Protein AF-A0A7F8QDM9-F1 (afdb_monomer)

Solvent-accessible surface area (backbone atoms only — not comparable to full-atom values): 4836 Å² total; per-residue (Å²): 140,82,76,76,94,58,64,63,67,55,52,54,49,47,53,53,51,57,58,59,51,75,77,53,91,70,88,84,89,72,70,61,88,91,49,19,39,69,26,29,48,50,54,49,50,54,52,41,54,49,36,33,74,76,70,73,43,78,58,68,68,64,50,50,58,53,53,36,76,81,42,71,62,45,48,64,70,135

Nearest PDB structures (foldseek):
  6j6u-assembly1_A  TM=9.918E-01  e=5.704E-09  Rattus norvegicus
  5awx-assembly1_A  TM=9.866E-01  e=6.083E-09  Homo sapiens
  6j6u-assembly1_B  TM=9.864E-01  e=2.503E-08  Rattus norvegicus
  3qcc-assembly1_A  TM=9.686E-01  e=2.377E-07  Homo sapiens
  3qce-assembly1_A  TM=9.587E-01  e=2.228E-07  Homo sapiens

Radius of gyration: 12.71 Å; Cα contacts (8 Å, |Δi|>4): 52; chains: 1; bounding box: 34×29×28 Å

Structure (mmCIF, N/CA/C/O backbone):
data_AF-A0A7F8QDM9-F1
#
_entry.id   AF-A0A7F8QDM9-F1
#
loop_
_atom_site.group_PDB
_atom_site.id
_atom_site.type_symbol
_atom_site.label_atom_id
_atom_site.label_alt_id
_atom_site.label_comp_id
_atom_site.label_asym_id
_atom_site.label_entity_id
_atom_site.label_seq_id
_atom_site.pdbx_PDB_ins_code
_atom_site.Cartn_x
_atom_site.Cartn_y
_atom_site.Cartn_z
_atom_site.occupancy
_atom_site.B_iso_or_equiv
_atom_site.auth_seq_id
_atom_site.auth_comp_id
_atom_site.auth_asym_id
_atom_site.auth_atom_id
_atom_site.pdbx_PDB_model_num
ATOM 1 N N . MET A 1 1 ? 16.282 1.285 -9.881 1.00 60.00 1 MET A N 1
ATOM 2 C CA . MET A 1 1 ? 1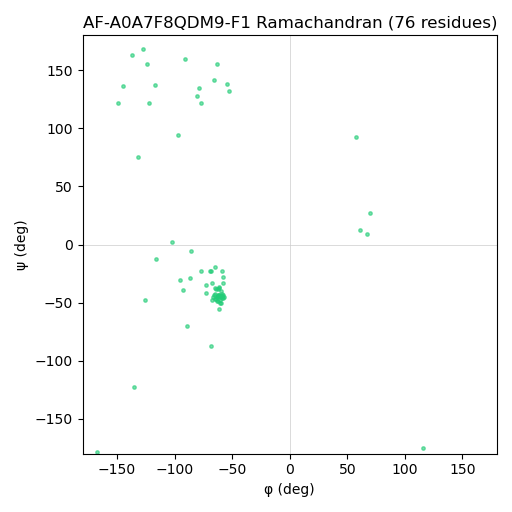4.938 1.141 -9.273 1.00 60.00 1 MET A CA 1
ATOM 3 C C . MET A 1 1 ? 14.990 1.781 -7.899 1.00 60.00 1 MET A C 1
ATOM 5 O O . MET A 1 1 ? 16.017 1.646 -7.256 1.00 60.00 1 MET A O 1
ATOM 9 N N . GLY A 1 2 ? 13.939 2.480 -7.480 1.00 85.81 2 GLY A N 1
ATOM 10 C CA . GLY A 1 2 ? 13.897 3.186 -6.199 1.00 85.81 2 GLY A CA 1
ATOM 11 C C . GLY A 1 2 ? 12.477 3.633 -5.864 1.00 85.81 2 GLY A C 1
ATOM 12 O O . GLY A 1 2 ? 11.539 3.355 -6.620 1.00 85.81 2 GLY A O 1
ATOM 13 N N . THR A 1 3 ? 12.322 4.308 -4.734 1.00 93.62 3 THR A N 1
ATOM 14 C CA . THR A 1 3 ? 11.077 4.959 -4.319 1.00 93.62 3 THR A CA 1
ATOM 15 C C . THR A 1 3 ? 11.041 6.407 -4.818 1.00 93.62 3 THR A C 1
ATOM 17 O O . THR A 1 3 ? 12.089 6.968 -5.137 1.00 93.62 3 THR A O 1
ATOM 20 N N . PRO A 1 4 ? 9.858 7.039 -4.912 1.00 94.75 4 PRO A N 1
ATOM 21 C CA . PRO A 1 4 ? 9.784 8.483 -5.113 1.00 94.75 4 PRO A CA 1
ATOM 22 C C . PRO A 1 4 ? 10.575 9.222 -4.026 1.00 94.75 4 PRO A C 1
ATOM 24 O O . PRO A 1 4 ? 10.479 8.857 -2.856 1.00 94.75 4 PRO A O 1
ATOM 27 N N . GLU A 1 5 ? 11.314 10.264 -4.409 1.00 95.69 5 GLU A N 1
ATOM 28 C CA . GLU A 1 5 ? 12.070 11.114 -3.474 1.00 95.69 5 GLU A CA 1
ATOM 29 C C . GLU A 1 5 ? 11.142 11.821 -2.476 1.00 95.69 5 GLU A C 1
ATOM 31 O O . GLU A 1 5 ? 11.446 11.928 -1.291 1.00 95.69 5 GLU A O 1
ATOM 36 N N . TYR A 1 6 ? 9.961 12.234 -2.947 1.00 96.56 6 TYR A N 1
ATOM 37 C CA . TYR 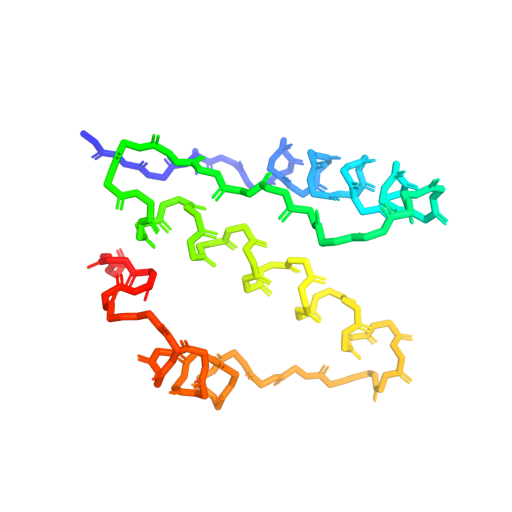A 1 6 ? 8.950 12.890 -2.129 1.00 96.56 6 TYR A CA 1
ATOM 38 C C . TYR A 1 6 ? 7.663 12.060 -2.062 1.00 96.56 6 TYR A C 1
ATOM 40 O O . TYR A 1 6 ? 7.174 11.587 -3.094 1.00 96.56 6 TYR A O 1
ATOM 48 N N . PRO A 1 7 ? 7.035 11.935 -0.878 1.00 95.00 7 PRO A N 1
ATOM 49 C CA . PRO A 1 7 ? 5.801 11.170 -0.722 1.00 95.00 7 PRO A CA 1
ATOM 50 C C . PRO A 1 7 ? 4.564 11.921 -1.236 1.00 95.00 7 PRO A C 1
ATOM 52 O O . PRO A 1 7 ? 3.558 11.296 -1.563 1.00 95.00 7 PRO A O 1
ATOM 55 N N . LEU A 1 8 ? 4.608 13.255 -1.324 1.00 96.81 8 LEU A N 1
ATOM 56 C CA . LEU A 1 8 ? 3.438 14.085 -1.636 1.00 96.81 8 LEU A CA 1
ATOM 57 C C . LEU A 1 8 ? 2.786 13.775 -2.998 1.00 96.81 8 LEU A C 1
ATOM 59 O O . LEU A 1 8 ? 1.556 13.646 -3.033 1.00 96.81 8 LEU A O 1
ATOM 63 N N . PRO A 1 9 ? 3.536 13.597 -4.105 1.00 96.62 9 PRO A N 1
ATOM 64 C CA . PRO A 1 9 ? 2.939 13.180 -5.373 1.00 96.62 9 PRO A CA 1
ATOM 65 C C . PRO A 1 9 ? 2.233 11.823 -5.272 1.00 96.62 9 PRO A C 1
ATOM 67 O O . PRO A 1 9 ? 1.126 11.663 -5.788 1.00 96.62 9 PRO A O 1
ATOM 70 N N . LEU A 1 10 ? 2.823 10.868 -4.544 1.00 96.56 10 LEU A N 1
ATOM 71 C CA . LEU A 1 10 ? 2.232 9.547 -4.331 1.00 96.56 10 LEU A CA 1
ATOM 72 C C . LEU A 1 10 ? 0.957 9.629 -3.481 1.00 96.56 10 LEU A C 1
ATOM 74 O O . LEU A 1 10 ? -0.059 9.049 -3.852 1.00 96.56 10 LEU A O 1
ATOM 78 N N . LEU A 1 11 ? 0.965 10.394 -2.387 1.00 97.44 11 LEU A N 1
ATOM 79 C CA . LEU A 1 11 ? -0.225 10.608 -1.555 1.00 97.44 11 LEU A CA 1
ATOM 80 C C . LEU A 1 11 ? -1.346 11.306 -2.334 1.00 97.44 11 LEU A C 1
ATOM 82 O O . LEU A 1 11 ? -2.516 10.952 -2.192 1.00 97.44 11 LEU A O 1
ATOM 86 N N . THR A 1 12 ? -0.996 12.265 -3.192 1.00 97.94 12 THR A N 1
ATOM 87 C CA . THR A 1 12 ? -1.954 12.930 -4.086 1.00 97.94 12 THR A CA 1
ATOM 88 C C . THR A 1 12 ? -2.579 11.931 -5.056 1.00 97.94 12 THR A C 1
ATOM 90 O O . THR A 1 12 ? -3.797 11.931 -5.238 1.00 97.94 12 THR A O 1
ATOM 93 N N . PHE A 1 13 ? -1.767 11.049 -5.645 1.00 97.62 13 PHE A N 1
ATOM 94 C CA . PHE A 1 13 ? -2.245 9.974 -6.509 1.00 97.62 13 PHE A CA 1
ATOM 95 C C . PHE A 1 13 ? -3.187 9.013 -5.769 1.00 97.62 13 PHE A C 1
ATOM 97 O O . PHE A 1 13 ? -4.300 8.786 -6.243 1.00 97.62 13 PHE A O 1
ATOM 104 N N . VAL A 1 14 ? -2.799 8.512 -4.589 1.00 97.62 14 VAL A N 1
ATOM 105 C CA . VAL A 1 14 ? -3.630 7.587 -3.795 1.00 97.62 14 VAL A CA 1
ATOM 106 C C . VAL A 1 14 ? -4.975 8.223 -3.446 1.00 97.62 14 VAL A C 1
ATOM 108 O O . VAL A 1 14 ? -6.012 7.595 -3.639 1.00 97.62 14 VAL A O 1
ATOM 111 N N . ARG A 1 15 ? -4.996 9.494 -3.022 1.00 96.56 15 ARG A N 1
ATOM 112 C CA . ARG A 1 15 ? -6.248 10.212 -2.722 1.00 96.56 15 ARG A CA 1
ATOM 113 C C . ARG A 1 15 ? -7.165 10.321 -3.940 1.00 96.56 15 ARG A C 1
ATOM 115 O O . ARG A 1 15 ? -8.361 10.061 -3.821 1.00 96.56 15 ARG A O 1
ATOM 122 N N . LYS A 1 16 ? -6.617 10.670 -5.110 1.00 96.69 16 LYS A N 1
ATOM 123 C CA . LYS A 1 16 ? -7.393 10.756 -6.358 1.00 96.69 16 LYS A CA 1
ATOM 124 C C . LYS A 1 16 ? -7.956 9.392 -6.767 1.00 96.69 16 LYS A C 1
ATOM 126 O O . LYS A 1 16 ? -9.138 9.300 -7.090 1.00 96.69 16 LYS A O 1
ATOM 131 N N . ALA A 1 17 ? -7.142 8.339 -6.705 1.00 95.75 17 ALA A N 1
ATOM 132 C CA . ALA A 1 17 ? -7.564 6.983 -7.046 1.00 95.75 17 ALA A CA 1
ATOM 133 C C . ALA A 1 17 ? -8.633 6.446 -6.075 1.00 95.75 17 ALA A C 1
ATOM 135 O O . ALA A 1 17 ? -9.641 5.890 -6.508 1.00 95.75 17 ALA A O 1
ATOM 136 N N . SER A 1 18 ? -8.466 6.688 -4.772 1.00 93.81 18 SER A N 1
ATOM 137 C CA . SER A 1 18 ? -9.431 6.300 -3.737 1.00 93.81 18 SER A CA 1
ATOM 138 C C . SER A 1 18 ? -10.775 7.021 -3.900 1.00 93.81 18 SER A C 1
ATOM 140 O O . SER A 1 18 ? -11.833 6.409 -3.759 1.00 93.81 18 SER A O 1
ATOM 142 N N . HIS A 1 19 ? -10.754 8.305 -4.279 1.00 94.62 19 HIS A N 1
ATOM 143 C CA . HIS A 1 19 ? -11.972 9.048 -4.604 1.00 94.62 19 HIS A CA 1
ATOM 144 C C . HIS A 1 19 ? -12.676 8.477 -5.843 1.00 94.62 19 HIS A C 1
ATOM 146 O O . HIS A 1 19 ? -13.880 8.239 -5.803 1.00 94.62 19 HIS A O 1
ATOM 152 N N . ALA A 1 20 ? -11.937 8.201 -6.923 1.00 93.00 20 ALA A N 1
ATOM 153 C CA . ALA A 1 20 ? -12.497 7.613 -8.142 1.00 93.00 20 ALA A CA 1
ATOM 154 C C . ALA A 1 20 ? -13.107 6.218 -7.897 1.00 93.00 20 ALA A C 1
ATOM 156 O O . ALA A 1 20 ? -14.168 5.903 -8.436 1.00 93.00 20 ALA A O 1
ATOM 157 N N . LYS A 1 21 ? -12.489 5.413 -7.019 1.00 91.75 21 LYS A N 1
ATOM 158 C CA . LYS A 1 21 ? -12.976 4.084 -6.612 1.00 91.75 21 LYS A CA 1
ATOM 159 C C . LYS A 1 21 ? -14.386 4.110 -6.013 1.00 91.75 21 LYS A C 1
ATOM 161 O O . LYS A 1 21 ? -15.095 3.121 -6.143 1.00 91.75 21 LYS A O 1
ATOM 166 N N . ARG A 1 22 ? -14.826 5.212 -5.388 1.00 88.12 22 ARG A N 1
ATOM 167 C CA . ARG A 1 22 ? -16.161 5.303 -4.755 1.00 88.12 22 ARG A CA 1
ATOM 168 C C . ARG A 1 22 ? -17.320 5.068 -5.727 1.00 88.12 22 ARG A C 1
ATOM 170 O O . ARG A 1 22 ? -18.403 4.702 -5.289 1.00 88.12 22 ARG A O 1
ATOM 177 N N . HIS A 1 23 ? -17.088 5.270 -7.021 1.00 87.25 23 HIS A N 1
ATOM 178 C CA . HIS A 1 23 ? -18.083 5.070 -8.074 1.00 87.25 23 HIS A CA 1
ATOM 179 C C . HIS A 1 23 ? -17.893 3.754 -8.843 1.00 87.25 23 HIS A C 1
ATOM 181 O O . HIS A 1 23 ? -18.618 3.499 -9.802 1.00 87.25 23 HIS A O 1
ATOM 187 N N . ALA A 1 24 ? -16.914 2.926 -8.466 1.00 86.69 24 ALA A N 1
ATOM 188 C CA . ALA A 1 24 ? -16.635 1.673 -9.152 1.00 86.69 24 ALA A CA 1
ATOM 189 C C . ALA A 1 24 ? -17.635 0.582 -8.743 1.00 86.69 24 ALA A C 1
ATOM 191 O O . ALA A 1 24 ? -17.895 0.366 -7.559 1.00 86.69 24 ALA A O 1
ATOM 192 N N . VAL A 1 25 ? -18.144 -0.154 -9.732 1.00 89.25 25 VAL A N 1
ATOM 193 C CA . VAL A 1 25 ? -18.924 -1.378 -9.517 1.00 89.25 25 VAL A CA 1
ATOM 194 C C . VAL A 1 25 ? -17.968 -2.563 -9.661 1.00 89.25 25 VAL A C 1
ATOM 196 O O . VAL A 1 25 ? -17.684 -3.008 -10.769 1.00 8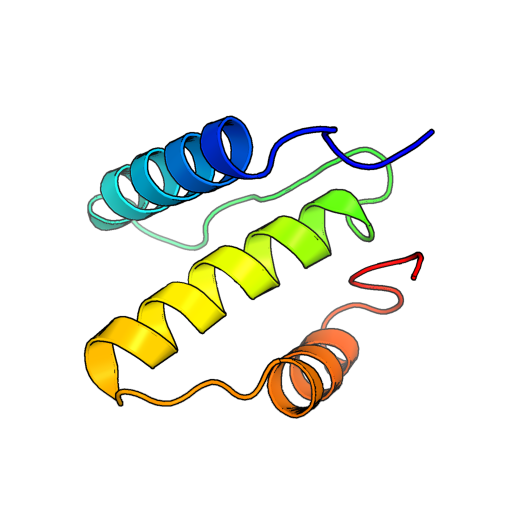9.25 25 VAL A O 1
ATOM 199 N N . GLY A 1 26 ? -17.424 -3.035 -8.536 1.00 92.81 26 GLY A N 1
ATOM 200 C CA . GLY A 1 26 ? -16.531 -4.200 -8.471 1.00 92.81 26 GLY A CA 1
ATOM 201 C C . GLY A 1 26 ? -15.094 -3.899 -8.012 1.00 92.81 26 GLY A C 1
ATOM 202 O O . GLY A 1 26 ? -14.786 -2.776 -7.606 1.00 92.81 26 GLY A O 1
ATOM 203 N N . PRO A 1 27 ? -14.203 -4.912 -8.026 1.00 93.88 27 PRO A N 1
ATOM 204 C CA . PRO A 1 27 ? -12.822 -4.770 -7.567 1.00 93.88 27 PRO A CA 1
ATOM 205 C C . PRO A 1 27 ? -11.992 -3.826 -8.449 1.00 93.88 27 PRO A C 1
ATOM 207 O O . PRO A 1 27 ? -12.073 -3.868 -9.676 1.00 93.88 27 PRO A O 1
ATOM 210 N N . VAL A 1 28 ? -11.125 -3.019 -7.831 1.00 95.31 28 VAL A N 1
ATOM 211 C CA . VAL A 1 28 ? -10.167 -2.169 -8.556 1.00 95.31 28 VAL A CA 1
ATOM 212 C C . VAL A 1 28 ? -8.958 -2.990 -8.992 1.00 95.31 28 VAL A C 1
ATOM 214 O O . VAL A 1 28 ? -8.295 -3.621 -8.169 1.00 95.31 28 VAL A O 1
ATOM 217 N N . VAL A 1 29 ? -8.619 -2.922 -10.280 1.00 96.62 29 VAL A N 1
ATOM 218 C CA . VAL A 1 29 ? -7.389 -3.518 -10.810 1.00 96.62 29 VAL A CA 1
ATOM 219 C C . VAL A 1 29 ? -6.194 -2.628 -10.465 1.00 96.62 29 VAL A C 1
ATOM 221 O O . VAL A 1 29 ? -6.135 -1.467 -10.863 1.00 96.62 29 VAL A O 1
ATOM 224 N N . VAL A 1 30 ? -5.212 -3.190 -9.757 1.00 97.88 30 VAL A N 1
ATOM 225 C CA . VAL A 1 30 ? -3.936 -2.533 -9.440 1.00 97.88 30 VAL A CA 1
ATOM 226 C C . VAL A 1 30 ? -2.804 -3.397 -9.981 1.00 97.88 30 VAL A C 1
ATOM 228 O O . VAL A 1 30 ? -2.656 -4.550 -9.581 1.00 97.88 30 VAL A O 1
ATOM 231 N N . HIS A 1 31 ? -1.962 -2.850 -10.856 1.00 98.25 31 HIS A N 1
ATOM 232 C CA . HIS A 1 31 ? -0.831 -3.588 -11.418 1.00 98.25 31 HIS A CA 1
ATOM 233 C C . HIS A 1 31 ? 0.446 -2.743 -11.472 1.00 98.25 31 HIS A C 1
ATOM 235 O O . HIS A 1 31 ? 0.429 -1.519 -11.353 1.00 98.25 31 HIS A O 1
ATOM 241 N N . CYS A 1 32 ? 1.578 -3.423 -11.630 1.00 95.56 32 CYS A N 1
ATOM 242 C CA . CYS A 1 32 ? 2.847 -2.801 -11.983 1.00 95.56 32 CYS A CA 1
ATOM 243 C C . CYS A 1 32 ? 3.511 -3.644 -13.080 1.00 95.56 32 CYS A C 1
ATOM 245 O O . CYS A 1 32 ? 2.885 -3.854 -14.113 1.00 95.56 32 CYS A O 1
ATOM 247 N N . SER A 1 33 ? 4.734 -4.138 -12.865 1.00 96.69 33 SER A N 1
ATOM 248 C CA . SER A 1 33 ? 5.360 -5.143 -13.735 1.00 96.69 33 SER A CA 1
ATOM 249 C C . SER A 1 33 ? 5.007 -6.561 -13.259 1.00 96.69 33 SER A C 1
ATOM 251 O O . SER A 1 33 ? 4.163 -7.207 -13.860 1.00 96.69 33 SER A O 1
ATOM 253 N N . ALA A 1 34 ? 5.529 -7.004 -12.109 1.00 96.50 34 ALA A N 1
ATOM 254 C CA . ALA A 1 34 ? 5.180 -8.305 -11.510 1.00 96.50 34 ALA A CA 1
ATOM 255 C C . ALA A 1 34 ? 3.909 -8.277 -10.628 1.00 96.50 34 ALA A C 1
ATOM 257 O O . ALA A 1 34 ? 3.459 -9.298 -10.106 1.00 96.50 34 ALA A O 1
ATOM 258 N N . GLY A 1 35 ? 3.334 -7.093 -10.404 1.00 97.62 35 GLY A N 1
ATOM 259 C CA . GLY A 1 35 ? 2.143 -6.928 -9.569 1.00 97.62 35 GLY A CA 1
ATO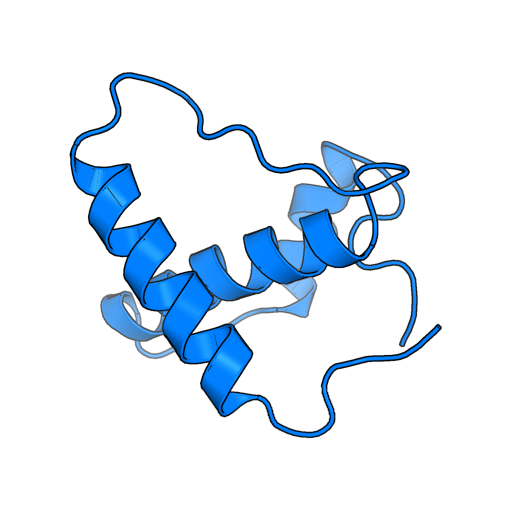M 260 C C . GLY A 1 35 ? 2.381 -7.169 -8.074 1.00 97.62 35 GLY A C 1
ATOM 261 O O . GLY A 1 35 ? 1.456 -7.592 -7.390 1.00 97.62 35 GLY A O 1
ATOM 262 N N . VAL A 1 36 ? 3.604 -6.962 -7.563 1.00 98.06 36 VAL A N 1
ATOM 263 C CA . VAL A 1 36 ? 3.935 -7.234 -6.147 1.00 98.06 36 VAL A CA 1
ATOM 264 C C . VAL A 1 36 ? 4.550 -6.043 -5.402 1.00 98.06 36 VAL A C 1
ATOM 266 O O . VAL A 1 36 ? 4.042 -5.667 -4.351 1.00 98.06 36 VAL A O 1
ATOM 269 N N . GLY A 1 37 ? 5.557 -5.365 -5.967 1.00 97.56 37 GLY A N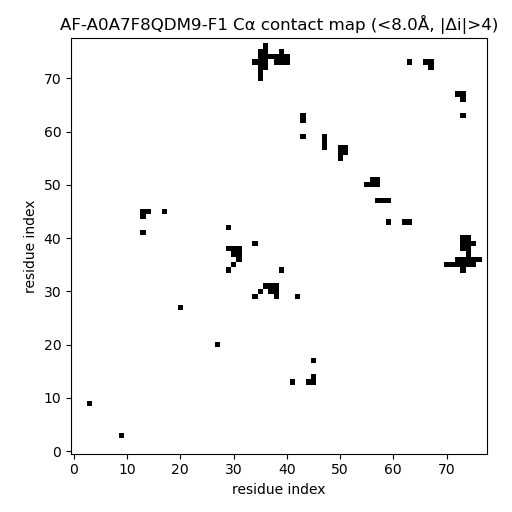 1
ATOM 270 C CA . GLY A 1 37 ? 6.219 -4.215 -5.327 1.00 97.56 37 GLY A CA 1
ATOM 271 C C . GLY A 1 37 ? 5.318 -2.979 -5.213 1.00 97.56 37 GLY A C 1
ATOM 272 O O . GLY A 1 37 ? 4.608 -2.807 -4.228 1.00 97.56 37 GLY A O 1
ATOM 273 N N . ARG A 1 38 ? 5.302 -2.134 -6.257 1.00 97.38 38 ARG A N 1
ATOM 274 C CA . ARG A 1 38 ? 4.484 -0.898 -6.296 1.00 97.38 38 ARG A CA 1
ATOM 275 C C . ARG A 1 38 ? 2.985 -1.154 -6.104 1.00 97.38 38 ARG A C 1
ATOM 277 O O . ARG A 1 38 ? 2.296 -0.337 -5.504 1.00 97.38 38 ARG A O 1
ATOM 284 N N . THR A 1 39 ? 2.499 -2.298 -6.586 1.00 98.31 39 THR A N 1
ATOM 285 C CA . THR A 1 39 ? 1.122 -2.759 -6.369 1.00 98.31 39 THR A CA 1
ATOM 286 C C . THR A 1 39 ? 0.830 -2.930 -4.883 1.00 98.31 39 THR A C 1
ATOM 288 O O . THR A 1 39 ? -0.139 -2.359 -4.394 1.00 98.31 39 THR A O 1
ATOM 291 N N . GLY A 1 40 ? 1.690 -3.646 -4.152 1.00 98.06 40 GLY A N 1
ATOM 292 C CA . GLY A 1 40 ? 1.554 -3.794 -2.705 1.00 98.06 40 GLY A CA 1
ATOM 293 C C . GLY A 1 40 ? 1.646 -2.456 -1.981 1.00 98.06 40 GLY A C 1
ATOM 294 O O . GLY A 1 40 ? 0.805 -2.176 -1.134 1.00 98.06 40 GLY A O 1
ATOM 295 N N . THR A 1 41 ? 2.595 -1.593 -2.365 1.00 97.81 41 THR A N 1
ATOM 296 C CA . THR A 1 41 ? 2.740 -0.251 -1.777 1.00 97.81 41 THR A CA 1
ATOM 297 C C . THR A 1 41 ? 1.459 0.570 -1.921 1.00 97.81 41 THR A C 1
ATOM 299 O O . THR A 1 41 ? 1.006 1.161 -0.947 1.00 97.81 41 THR A O 1
ATOM 302 N N . TYR A 1 42 ? 0.834 0.573 -3.103 1.00 98.00 42 TYR A N 1
ATOM 303 C CA . TYR A 1 42 ? -0.441 1.260 -3.311 1.00 98.00 42 TYR A CA 1
ATOM 304 C C . TYR A 1 42 ? -1.563 0.685 -2.435 1.00 98.00 42 TY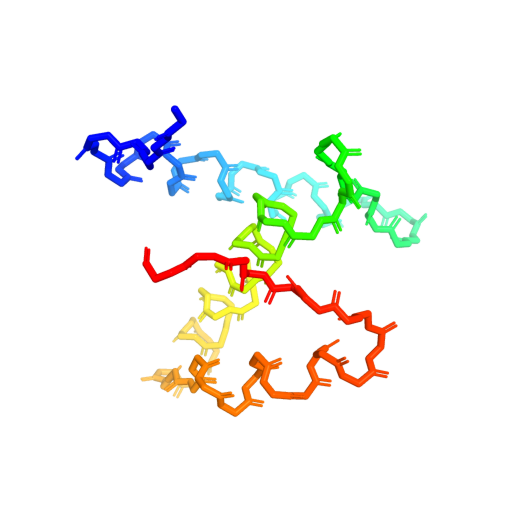R A C 1
ATOM 306 O O . TYR A 1 42 ? -2.254 1.447 -1.764 1.00 98.00 42 TYR A O 1
ATOM 314 N N . ILE A 1 43 ? -1.730 -0.644 -2.415 1.00 98.31 43 ILE A N 1
ATOM 315 C CA . ILE A 1 43 ? -2.803 -1.315 -1.657 1.00 98.31 43 ILE A CA 1
ATOM 316 C C . ILE A 1 43 ? -2.673 -1.029 -0.157 1.00 98.31 43 ILE A C 1
ATOM 318 O O . ILE A 1 43 ? -3.666 -0.716 0.503 1.00 98.31 43 ILE A O 1
ATOM 322 N N . VAL A 1 44 ? -1.450 -1.102 0.376 1.00 98.19 44 VAL A N 1
ATOM 323 C CA . VAL A 1 44 ? -1.162 -0.775 1.777 1.00 98.19 44 VAL A CA 1
ATOM 324 C C . VAL A 1 44 ? -1.470 0.695 2.051 1.00 98.19 44 VAL A C 1
ATOM 326 O O . VAL A 1 44 ? -2.189 0.978 3.001 1.00 98.19 44 VAL A O 1
ATOM 329 N N . LEU A 1 45 ? -1.003 1.630 1.217 1.00 98.12 45 LEU A N 1
ATOM 330 C CA . LEU A 1 45 ? -1.275 3.057 1.422 1.00 98.12 45 LEU A CA 1
ATOM 331 C C . LEU A 1 45 ? -2.773 3.382 1.388 1.00 98.12 45 LEU A C 1
ATOM 333 O O . LEU A 1 45 ? -3.253 4.065 2.288 1.00 98.12 45 LEU A O 1
ATOM 337 N N . ASP A 1 46 ? -3.518 2.890 0.394 1.00 97.62 46 ASP A N 1
ATOM 338 C CA . ASP A 1 46 ? -4.964 3.135 0.294 1.00 97.62 46 ASP A CA 1
ATOM 339 C C . ASP A 1 46 ? -5.709 2.605 1.528 1.00 97.62 46 ASP A C 1
ATOM 341 O O . ASP A 1 46 ? -6.544 3.306 2.097 1.00 97.62 46 ASP A O 1
ATOM 345 N N . SER A 1 47 ? -5.369 1.396 1.982 1.00 97.69 47 SER A N 1
ATOM 346 C CA . SER A 1 47 ? -6.043 0.749 3.116 1.00 97.69 47 SER A CA 1
ATOM 347 C C . SER A 1 47 ? -5.673 1.387 4.457 1.00 97.69 47 SER A C 1
ATOM 349 O O . SER A 1 47 ? -6.539 1.621 5.294 1.00 97.69 47 SER A O 1
ATOM 351 N N . MET A 1 48 ? -4.398 1.721 4.661 1.00 98.19 48 MET A N 1
ATOM 352 C CA . MET A 1 48 ? -3.918 2.320 5.910 1.00 98.19 48 MET A CA 1
ATOM 353 C C . MET A 1 48 ? -4.362 3.772 6.066 1.00 98.19 48 MET A C 1
ATOM 355 O O . MET A 1 48 ? -4.693 4.190 7.171 1.00 98.19 48 MET A O 1
ATOM 359 N N . LEU A 1 49 ? -4.448 4.538 4.975 1.00 97.75 49 LEU A N 1
ATOM 360 C CA . LEU A 1 49 ? -5.031 5.880 5.027 1.00 97.75 49 LEU A CA 1
ATOM 361 C C . LEU A 1 49 ? -6.525 5.835 5.376 1.00 97.75 49 LEU A C 1
ATOM 363 O O . LEU A 1 49 ? -6.987 6.690 6.128 1.00 97.75 49 LEU A O 1
ATOM 367 N N . GLN A 1 50 ? -7.267 4.839 4.879 1.00 96.06 50 GLN A N 1
ATOM 368 C CA . GLN A 1 50 ? -8.663 4.623 5.277 1.00 96.06 50 GLN A CA 1
ATOM 369 C C . GLN A 1 50 ? -8.775 4.230 6.756 1.00 96.06 50 GLN A C 1
ATOM 371 O O . GLN A 1 50 ? -9.603 4.804 7.459 1.00 96.06 50 GLN A O 1
ATOM 376 N N . GLN A 1 51 ? -7.909 3.334 7.245 1.00 97.56 51 GLN A N 1
ATOM 377 C CA . GLN A 1 51 ? -7.877 2.949 8.659 1.00 97.56 51 GLN A CA 1
ATOM 378 C C . GLN A 1 51 ? -7.625 4.162 9.566 1.00 97.56 51 GLN A C 1
ATOM 380 O O . GLN A 1 51 ? -8.370 4.386 10.515 1.00 97.56 51 GLN A O 1
ATOM 385 N N . ILE A 1 52 ? -6.649 5.011 9.226 1.00 98.00 52 ILE A N 1
ATOM 386 C CA . ILE A 1 52 ? -6.360 6.240 9.981 1.00 98.00 52 ILE A CA 1
ATOM 387 C C . ILE A 1 52 ? -7.585 7.160 10.026 1.00 98.00 52 ILE A C 1
ATOM 389 O O . ILE A 1 52 ? -7.893 7.717 11.075 1.00 98.00 52 ILE A O 1
ATOM 393 N N . GLN A 1 53 ? -8.292 7.322 8.905 1.00 96.44 53 GLN A N 1
ATOM 394 C CA . GLN A 1 53 ? -9.479 8.179 8.841 1.00 96.44 53 GLN A CA 1
ATOM 395 C C . GLN A 1 53 ? -10.659 7.648 9.664 1.00 96.44 53 GLN A C 1
ATOM 397 O O . GLN A 1 53 ? -11.439 8.450 10.168 1.00 96.44 53 GLN A O 1
ATOM 402 N N . GLN A 1 54 ? -10.812 6.327 9.766 1.00 96.94 54 GLN A N 1
ATOM 403 C CA . GLN A 1 54 ? -11.959 5.692 10.423 1.00 96.94 54 GLN A CA 1
ATOM 404 C C . GLN A 1 54 ? -11.707 5.398 11.904 1.00 96.94 54 GLN A C 1
ATOM 406 O O . GLN A 1 54 ? -12.602 5.564 12.726 1.00 96.94 54 GLN A O 1
ATOM 411 N N . GLU A 1 55 ? -10.492 4.973 12.241 1.00 97.81 55 GLU A N 1
ATOM 412 C CA . GLU A 1 55 ? -10.142 4.421 13.553 1.00 97.81 55 GLU A CA 1
ATOM 413 C C . GLU A 1 55 ? -9.119 5.283 14.306 1.00 97.81 55 GLU A C 1
ATOM 415 O O . GLU A 1 55 ? -8.873 5.050 15.486 1.00 97.81 55 GLU A O 1
ATOM 420 N N . GLY A 1 56 ? -8.470 6.248 13.642 1.00 98.00 56 GLY A N 1
ATOM 421 C CA . GLY A 1 56 ? -7.378 7.029 14.234 1.00 98.00 56 GLY A CA 1
ATOM 422 C C . GLY A 1 56 ? -6.106 6.217 14.515 1.00 98.00 56 GLY A C 1
ATOM 423 O O . GLY A 1 56 ? -5.188 6.722 15.158 1.00 98.00 56 GLY A O 1
ATOM 424 N N . THR A 1 57 ? -6.029 4.971 14.037 1.00 97.56 57 THR A N 1
ATOM 425 C CA . THR A 1 57 ? -4.889 4.064 14.236 1.00 97.56 57 THR A CA 1
ATOM 426 C C . THR A 1 57 ? -4.393 3.493 12.908 1.00 97.56 57 THR A C 1
ATOM 428 O O . THR A 1 57 ? -5.028 3.650 11.865 1.00 97.56 57 THR A O 1
ATOM 431 N N . VAL A 1 58 ? -3.218 2.857 12.926 1.00 97.88 58 VAL A N 1
ATOM 432 C CA . VAL A 1 58 ? -2.630 2.215 11.746 1.00 97.88 58 VAL A CA 1
ATOM 433 C C . VAL A 1 58 ? -1.868 0.952 12.137 1.00 97.88 58 VAL A C 1
ATOM 435 O O . VAL A 1 58 ? -1.100 0.959 13.097 1.00 97.88 58 VAL A O 1
ATOM 438 N N . ASN A 1 59 ? -2.039 -0.131 11.375 1.00 97.62 59 ASN A N 1
ATOM 439 C CA . ASN A 1 59 ? -1.279 -1.370 11.558 1.00 97.62 59 ASN A CA 1
ATOM 440 C C . ASN A 1 59 ? -0.715 -1.896 10.230 1.00 97.62 59 ASN A C 1
ATOM 442 O O . ASN A 1 59 ? -1.193 -2.885 9.667 1.00 97.62 59 ASN A O 1
ATOM 446 N N . VAL A 1 60 ? 0.348 -1.247 9.745 1.00 98.06 60 VAL A N 1
ATOM 447 C CA . VAL A 1 60 ? 0.992 -1.590 8.465 1.00 98.06 60 VAL A CA 1
ATOM 448 C C . VAL A 1 60 ? 1.477 -3.041 8.444 1.00 98.06 60 VAL A C 1
ATOM 450 O O . VAL A 1 60 ? 1.234 -3.758 7.476 1.00 98.06 60 VAL A O 1
ATOM 453 N N . PHE A 1 61 ? 2.145 -3.492 9.510 1.00 97.44 61 PHE A N 1
ATOM 454 C CA . PHE A 1 61 ? 2.736 -4.831 9.566 1.00 97.44 61 PHE A CA 1
ATOM 455 C C . PHE A 1 61 ? 1.669 -5.929 9.582 1.00 97.44 61 PHE A C 1
ATOM 457 O O . PHE A 1 61 ? 1.749 -6.883 8.806 1.00 97.44 61 PHE A O 1
ATOM 464 N N . GLY A 1 62 ? 0.651 -5.784 10.435 1.00 97.94 62 GLY A N 1
ATOM 465 C CA . GLY A 1 62 ? -0.456 -6.732 10.524 1.00 97.94 62 GLY A CA 1
ATOM 466 C C . GLY A 1 62 ? -1.238 -6.812 9.217 1.00 9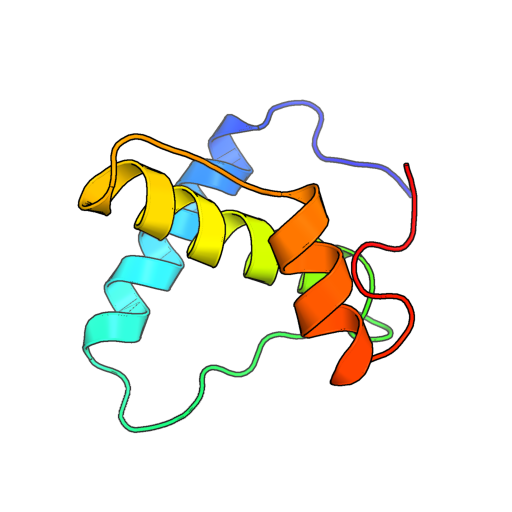7.94 62 GLY A C 1
ATOM 467 O O . GLY A 1 62 ? -1.493 -7.911 8.721 1.00 97.94 62 GLY A O 1
ATOM 468 N N . PHE A 1 63 ? -1.534 -5.660 8.610 1.00 98.38 63 PHE A N 1
ATOM 469 C CA . PHE A 1 63 ? -2.218 -5.606 7.323 1.00 98.38 63 PHE A CA 1
ATOM 470 C C . PHE A 1 63 ? -1.387 -6.237 6.201 1.00 98.38 63 PHE A C 1
ATOM 472 O O . PHE A 1 63 ? -1.895 -7.074 5.456 1.00 98.38 63 PHE A O 1
ATOM 479 N N . LEU A 1 64 ? -0.093 -5.910 6.107 1.00 98.19 64 LEU A N 1
ATOM 480 C CA . LEU A 1 64 ? 0.792 -6.482 5.094 1.00 98.19 64 LEU A CA 1
ATOM 481 C C . LEU A 1 64 ? 0.927 -8.003 5.248 1.00 98.19 64 LEU A C 1
ATOM 483 O O . LEU A 1 64 ? 0.851 -8.736 4.260 1.00 98.19 64 LEU A O 1
ATOM 487 N N . LYS A 1 65 ? 1.088 -8.491 6.485 1.00 97.94 65 LYS A N 1
ATOM 488 C CA . LYS A 1 65 ? 1.108 -9.928 6.792 1.00 97.94 65 LYS A CA 1
ATOM 489 C C . LYS A 1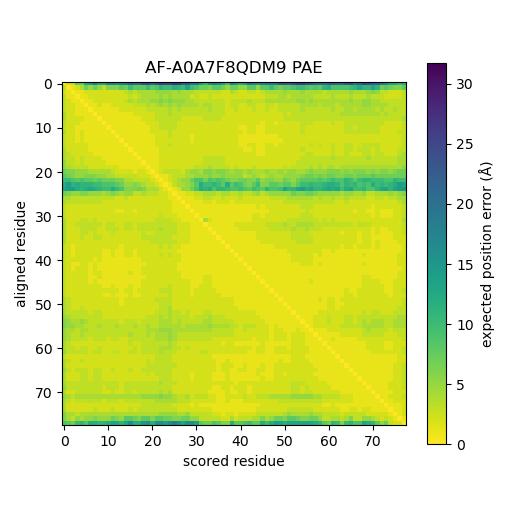 65 ? -0.186 -10.602 6.335 1.00 97.94 65 LYS A C 1
ATOM 491 O O . LYS A 1 65 ? -0.123 -11.668 5.729 1.00 97.94 65 LYS A O 1
ATOM 496 N N . HIS A 1 66 ? -1.335 -9.973 6.586 1.00 98.12 66 HIS A N 1
ATOM 497 C CA . HIS A 1 66 ? -2.629 -10.476 6.139 1.00 98.12 66 HIS A CA 1
ATOM 498 C C . HIS A 1 66 ? -2.715 -10.560 4.607 1.00 98.12 66 HIS A C 1
ATOM 500 O O . HIS A 1 66 ? -2.939 -11.645 4.075 1.00 98.12 66 HIS A O 1
ATOM 506 N N . ILE A 1 67 ? -2.476 -9.471 3.872 1.00 98.12 67 ILE A N 1
ATOM 507 C CA . ILE A 1 67 ? -2.641 -9.468 2.404 1.00 98.12 67 ILE A CA 1
ATOM 508 C C . ILE A 1 67 ? -1.599 -10.331 1.676 1.00 98.12 67 ILE A C 1
ATOM 510 O O . ILE A 1 67 ? -1.866 -10.825 0.581 1.00 98.12 67 ILE A O 1
ATOM 514 N N . ARG A 1 68 ? -0.436 -10.595 2.289 1.00 98.25 68 ARG A N 1
ATOM 515 C CA . ARG A 1 68 ? 0.551 -11.546 1.750 1.00 98.25 68 ARG A CA 1
ATOM 516 C C . ARG A 1 68 ? 0.053 -12.995 1.716 1.00 98.25 68 ARG A C 1
ATOM 518 O O . ARG A 1 68 ? 0.581 -13.776 0.930 1.00 98.25 68 ARG A O 1
ATOM 525 N N . SER A 1 69 ? -0.977 -13.342 2.496 1.00 98.12 69 SER A N 1
ATOM 526 C CA . SER A 1 69 ? -1.676 -14.634 2.366 1.00 98.12 69 SER A CA 1
ATOM 527 C C . SER A 1 69 ? -2.486 -14.754 1.069 1.00 98.12 69 SER A C 1
ATOM 529 O O . SER A 1 69 ? -2.730 -15.863 0.608 1.00 98.12 69 SER A O 1
ATOM 531 N N . GLN A 1 70 ? -2.865 -13.626 0.457 1.00 98.12 70 GLN A N 1
ATOM 532 C CA . GLN A 1 70 ? -3.644 -13.581 -0.784 1.00 98.12 70 GLN A CA 1
ATOM 533 C C . GLN A 1 70 ? -2.743 -13.441 -2.021 1.00 98.12 70 GLN A C 1
ATOM 535 O O . GLN A 1 70 ? -3.073 -13.937 -3.097 1.00 98.12 70 GLN A O 1
ATOM 540 N N . ARG A 1 71 ? -1.588 -12.775 -1.883 1.00 98.06 71 ARG A N 1
ATOM 541 C CA . ARG A 1 71 ? -0.558 -12.678 -2.927 1.00 98.06 71 ARG A CA 1
ATOM 542 C C . ARG A 1 71 ? 0.827 -12.563 -2.301 1.00 98.06 71 ARG A C 1
ATOM 544 O O . ARG A 1 71 ? 1.107 -11.628 -1.552 1.00 98.06 71 ARG A O 1
ATOM 551 N N . ASN A 1 72 ? 1.712 -13.493 -2.634 1.00 96.06 72 ASN A N 1
ATOM 552 C CA . ASN A 1 72 ? 3.080 -13.490 -2.131 1.00 96.06 72 ASN A CA 1
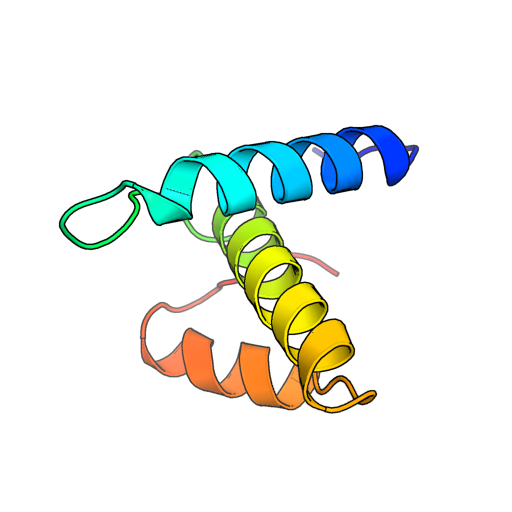ATOM 553 C C . ASN A 1 72 ? 3.866 -12.244 -2.591 1.00 96.06 72 ASN A C 1
ATOM 555 O O . ASN A 1 72 ? 3.557 -11.612 -3.600 1.00 96.06 72 ASN A O 1
ATOM 559 N N . TYR A 1 73 ? 4.896 -11.887 -1.819 1.00 96.81 73 TYR A N 1
ATOM 560 C CA . TYR A 1 73 ? 5.853 -10.812 -2.126 1.00 96.81 73 TYR A CA 1
ATOM 561 C C . TYR A 1 73 ? 5.285 -9.388 -2.264 1.00 96.81 73 TYR A C 1
ATOM 563 O O . TYR A 1 73 ? 6.007 -8.494 -2.709 1.00 96.81 73 TYR A O 1
ATOM 571 N N . LEU A 1 74 ? 4.027 -9.135 -1.869 1.00 98.00 74 LEU A N 1
ATOM 572 C CA . LEU A 1 74 ? 3.494 -7.769 -1.798 1.00 98.00 74 LEU A CA 1
ATOM 573 C C . LEU A 1 74 ? 4.420 -6.881 -0.953 1.00 98.00 74 LEU A C 1
ATOM 575 O O . LEU A 1 74 ? 4.804 -7.289 0.144 1.00 98.00 74 LEU A O 1
ATOM 579 N N . VAL A 1 75 ? 4.756 -5.689 -1.465 1.00 97.12 75 VAL A N 1
ATOM 580 C CA . VAL A 1 75 ? 5.826 -4.810 -0.944 1.00 97.12 75 VAL A CA 1
ATOM 581 C C . VAL A 1 75 ? 7.167 -5.555 -0.932 1.00 97.12 75 VAL A C 1
ATOM 583 O O . VAL A 1 75 ? 7.476 -6.296 -0.004 1.00 97.12 75 VAL A O 1
ATOM 586 N N . GLN A 1 76 ? 7.931 -5.418 -2.016 1.00 93.25 76 GLN A N 1
ATOM 587 C CA . GLN A 1 76 ? 9.035 -6.331 -2.337 1.00 93.25 76 GLN A CA 1
ATOM 588 C C . GLN A 1 76 ? 10.373 -5.958 -1.688 1.00 93.25 76 GLN A C 1
ATOM 590 O O . GLN A 1 76 ? 11.196 -6.837 -1.454 1.00 93.25 76 GLN A O 1
ATOM 595 N N . THR A 1 77 ? 10.603 -4.674 -1.440 1.00 92.19 77 THR A N 1
ATOM 596 C CA . THR A 1 77 ? 11.853 -4.155 -0.882 1.00 92.19 77 THR A CA 1
ATOM 597 C C . THR A 1 77 ? 11.556 -3.366 0.382 1.00 92.19 77 THR A C 1
ATOM 599 O O . THR A 1 77 ? 10.433 -2.874 0.542 1.00 92.19 77 THR A O 1
ATOM 602 N N . GLU A 1 78 ? 12.560 -3.275 1.249 1.00 75.12 78 GLU A N 1
ATOM 603 C CA . GLU A 1 78 ? 12.597 -2.315 2.357 1.00 75.12 78 GLU A CA 1
ATOM 604 C C . GLU A 1 78 ? 12.701 -0.874 1.840 1.00 75.12 78 GLU A C 1
ATOM 606 O O . GLU A 1 78 ? 13.243 -0.680 0.720 1.00 75.12 78 GLU A O 1
#

Secondary structure (DSSP, 8-state):
----S-HHHHHHHHHHHHHHHTT-SSPPP---SSSSHHHHHHHHHHHHHHHHHHHS---HHHHHHHHHTTSTTSS---

pLDDT: mean 95.47, std 5.46, range [60.0, 98.38]

InterPro domains:
  IPR000242 Tyrosine-specific protein phosphatase, PTPase domain [PF00102] (2-78)
  IPR000242 Tyrosine-specific protein phosphatase, PTPase domain [PR00700] (27-45)
  IPR000242 Tyrosine-specific protein phosphatase, PTPase domain [PR00700] (58-73)
  IPR000242 Tyrosine-specific protein phosphatase, PTPase domain [PR00700] (74-78)
  IPR000242 Tyrosine-specific protein phosphatase, PTPase domain [PS50055] (1-78)
  IPR000387 Tyrosine-specific protein phosphatases domain [PS50056] (8-78)
  IPR003595 Protein-tyrosine phosphatase, catalytic [SM00404] (1-78)
  IPR016130 Protein-tyrosine phosphatase, active site [PS00383] (30-40)
  IPR029021 Protein-tyrosine phosphatase-like [G3DSA:3.90.190.10] (1-78)
  IPR029021 Protein-tyrosine phosphatase-like [SSF52799] (1-78)
  IPR050348 Protein-Tyrosine Phosphatase [PTHR19134] (1-78)

Foldseek 3Di:
DDDPPDCVVVLVVLVVVLVVCVPDDDDDDFADPPCAAVVLVSVLSNVQVVCCVPPVDGDSPVVSVVCCVVPPCHNPDD

Mean predicted aligned error: 2.84 Å

Organism: Leptonychotes weddellii (NCBI:txid9713)

Sequence (78 aa):
MGTPEYPLPLLTFVRKASHAKRHAVGPVVVHCSAGVGRTGTYIVLDSMLQQIQQEGTVNVFGFLKHIRSQRNYLVQTE